Protein AF-A0ABD2B0K5-F1 (afdb_monomer_lite)

Foldseek 3Di:
DADDPVVLVVCVVVVHKDKDWHDLPDPPDDPQSVDLDHPDDAQDWDWDDDPQKIWIWGHHDRSDITIMIIGPQPDWDQDPDPDRDTDRD

Organism: Vespula maculifrons (NCBI:txid7453)

InterPro domains:
  IPR029526 PiggyBac transposable element-derived protein [PF13843] (3-80)

Structure (mmCIF, N/CA/C/O backbone):
data_AF-A0ABD2B0K5-F1
#
_entry.id   AF-A0ABD2B0K5-F1
#
loop_
_atom_site.group_PDB
_atom_site.id
_atom_site.type_symbol
_atom_site.label_atom_id
_atom_site.label_alt_id
_atom_site.label_comp_id
_atom_site.label_asym_id
_atom_site.label_entity_id
_atom_site.label_seq_id
_atom_site.pdbx_PDB_ins_code
_atom_site.Cartn_x
_atom_site.Cartn_y
_atom_site.Cartn_z
_atom_site.occupancy
_atom_site.B_iso_or_equiv
_atom_site.auth_seq_id
_atom_site.auth_comp_id
_atom_site.auth_asym_id
_atom_site.auth_atom_id
_atom_site.pdbx_PDB_model_num
ATOM 1 N N . MET A 1 1 ? -5.764 16.173 -7.123 1.00 49.12 1 MET A N 1
ATOM 2 C CA . MET A 1 1 ? -4.950 15.138 -7.801 1.00 49.12 1 MET A CA 1
ATOM 3 C C . MET A 1 1 ? -5.353 13.758 -7.294 1.00 49.12 1 MET A C 1
ATOM 5 O O . MET A 1 1 ? -5.362 13.564 -6.087 1.00 49.12 1 MET A O 1
ATOM 9 N N . THR A 1 2 ? -5.758 12.818 -8.155 1.00 59.19 2 THR A N 1
ATOM 10 C CA . THR A 1 2 ? -6.137 11.454 -7.722 1.00 59.19 2 THR A CA 1
ATOM 11 C C . THR A 1 2 ? -5.195 10.413 -8.306 1.00 59.19 2 THR A C 1
ATOM 13 O O . THR A 1 2 ? -5.045 10.362 -9.525 1.00 59.19 2 THR A O 1
ATOM 16 N N . LEU A 1 3 ? -4.637 9.549 -7.458 1.00 75.75 3 LEU A N 1
ATOM 17 C CA . LEU A 1 3 ? -3.882 8.374 -7.887 1.00 75.75 3 LEU A CA 1
ATOM 18 C C . LEU A 1 3 ? -4.789 7.350 -8.595 1.00 75.75 3 LEU A C 1
ATOM 20 O O . LEU A 1 3 ? -5.975 7.217 -8.272 1.00 75.75 3 LEU A O 1
ATOM 24 N N . SER A 1 4 ? -4.224 6.608 -9.546 1.00 80.44 4 SER A N 1
ATOM 25 C CA . SER A 1 4 ? -4.878 5.483 -10.229 1.00 80.44 4 SER A CA 1
ATOM 26 C C . SER A 1 4 ? -3.850 4.407 -10.575 1.00 80.44 4 SER A C 1
ATOM 28 O O . SER A 1 4 ? -2.674 4.731 -10.754 1.00 80.44 4 SER A O 1
ATOM 30 N N . VAL A 1 5 ? -4.278 3.147 -10.685 1.00 81.50 5 VAL A N 1
ATOM 31 C CA . VAL A 1 5 ? -3.403 2.040 -11.098 1.00 81.50 5 VAL A CA 1
ATOM 32 C C . VAL A 1 5 ? -2.812 2.248 -12.504 1.00 81.50 5 VAL A C 1
ATOM 34 O O . VAL A 1 5 ? -1.601 2.092 -12.634 1.00 81.50 5 VAL A O 1
ATOM 37 N N . PRO A 1 6 ? -3.554 2.685 -13.546 1.00 84.50 6 PRO A N 1
ATOM 38 C CA . PRO A 1 6 ? -2.969 2.909 -14.873 1.00 84.50 6 PRO A CA 1
ATOM 39 C C . PRO A 1 6 ? -1.942 4.047 -14.908 1.00 84.50 6 PRO A C 1
ATOM 41 O O . PRO A 1 6 ? -1.046 4.052 -15.748 1.00 84.50 6 PRO A O 1
ATOM 44 N N . LEU A 1 7 ? -2.049 5.031 -14.010 1.00 85.62 7 LEU A N 1
ATOM 45 C CA . LEU A 1 7 ? -1.008 6.048 -13.867 1.00 85.62 7 LEU A CA 1
ATOM 46 C C . LEU A 1 7 ? 0.248 5.448 -13.230 1.00 85.62 7 LEU A C 1
ATOM 48 O O . LEU A 1 7 ? 1.351 5.700 -13.705 1.00 85.62 7 LEU A O 1
ATOM 52 N N . ALA A 1 8 ? 0.079 4.638 -12.185 1.00 82.69 8 ALA A N 1
ATOM 53 C CA . ALA A 1 8 ? 1.186 3.959 -11.526 1.00 82.69 8 ALA A CA 1
ATOM 54 C C . ALA A 1 8 ? 1.967 3.072 -12.510 1.00 82.69 8 ALA A C 1
ATOM 56 O O . ALA A 1 8 ? 3.191 3.159 -12.555 1.00 82.69 8 ALA A O 1
ATOM 57 N N . THR A 1 9 ? 1.286 2.304 -13.367 1.00 82.12 9 THR A N 1
ATOM 58 C CA . THR A 1 9 ? 1.946 1.460 -14.378 1.00 82.12 9 THR A CA 1
ATOM 59 C C . THR A 1 9 ? 2.713 2.274 -15.422 1.00 82.12 9 THR A C 1
ATOM 61 O O . THR A 1 9 ? 3.856 1.943 -15.729 1.00 82.12 9 THR A O 1
ATOM 64 N N . LYS A 1 10 ? 2.150 3.388 -15.908 1.00 86.62 10 LYS A N 1
ATOM 65 C CA . LYS A 1 10 ? 2.841 4.312 -16.831 1.00 86.62 10 LYS A CA 1
ATOM 66 C C . LYS A 1 10 ? 4.057 5.002 -16.211 1.00 86.62 10 LYS A C 1
ATOM 68 O O . LYS A 1 10 ? 4.965 5.398 -16.932 1.00 86.62 10 LYS A O 1
ATOM 73 N N . LEU A 1 11 ? 4.065 5.210 -14.898 1.00 84.81 11 LEU A N 1
ATOM 74 C CA . LEU A 1 11 ? 5.193 5.837 -14.208 1.00 84.81 11 LEU A CA 1
ATOM 75 C C . LEU A 1 11 ? 6.320 4.838 -13.934 1.00 84.81 11 LEU A C 1
ATOM 77 O O . LEU A 1 11 ? 7.491 5.215 -14.009 1.00 84.81 11 LEU A O 1
ATOM 81 N N . ILE A 1 12 ? 5.992 3.561 -13.725 1.00 83.00 12 ILE A N 1
ATOM 82 C CA . ILE A 1 12 ? 6.992 2.493 -13.591 1.00 83.00 12 ILE A CA 1
ATOM 83 C C . ILE A 1 12 ? 7.839 2.373 -14.860 1.00 83.00 12 ILE A C 1
ATOM 85 O O . ILE A 1 12 ? 9.063 2.290 -14.758 1.00 83.00 12 ILE A O 1
ATOM 89 N N . THR A 1 13 ? 7.227 2.440 -16.049 1.00 83.25 13 THR A N 1
ATOM 90 C CA . THR A 1 13 ? 7.976 2.387 -17.321 1.00 83.25 13 THR A CA 1
ATOM 91 C C . THR A 1 13 ? 8.953 3.555 -17.471 1.00 83.25 13 THR A C 1
ATOM 93 O O . THR A 1 13 ? 9.997 3.410 -18.100 1.00 83.25 13 THR A O 1
ATOM 96 N N . LYS A 1 14 ? 8.669 4.691 -16.824 1.00 86.25 14 LYS A N 1
ATOM 97 C CA . LYS A 1 14 ? 9.533 5.879 -16.777 1.00 86.25 14 LYS A CA 1
ATOM 98 C C . LYS A 1 14 ? 10.518 5.884 -15.599 1.00 86.25 14 LYS A C 1
ATOM 100 O O . LYS A 1 14 ? 11.101 6.921 -15.306 1.00 86.25 14 LYS A O 1
ATOM 105 N N . ARG A 1 15 ? 10.692 4.756 -14.896 1.00 79.94 15 ARG A N 1
ATOM 106 C CA . ARG A 1 15 ? 11.515 4.623 -13.670 1.00 79.94 15 ARG A CA 1
ATOM 107 C C . ARG A 1 15 ? 11.091 5.546 -12.515 1.00 79.94 15 ARG A C 1
ATOM 109 O O . ARG A 1 15 ? 11.838 5.721 -11.554 1.00 79.94 15 ARG A O 1
ATOM 116 N N . THR A 1 16 ? 9.875 6.084 -12.565 1.00 81.38 16 THR A N 1
ATOM 117 C CA . THR A 1 16 ? 9.307 6.945 -11.520 1.00 81.38 16 THR A CA 1
ATOM 118 C C . THR A 1 16 ? 8.415 6.141 -10.578 1.00 81.38 16 THR A C 1
ATOM 120 O O . THR A 1 16 ? 7.593 5.333 -11.010 1.00 81.38 16 THR A O 1
ATOM 123 N N . SER A 1 17 ? 8.576 6.346 -9.270 1.00 80.19 17 SER A N 1
ATOM 124 C CA . SER A 1 17 ? 7.724 5.730 -8.251 1.00 80.19 17 SER A CA 1
ATOM 125 C C . SER A 1 17 ? 6.570 6.639 -7.875 1.00 80.19 17 SER A C 1
ATOM 127 O O . SER A 1 17 ? 6.759 7.827 -7.630 1.00 80.19 17 SER A O 1
ATOM 129 N N . LEU A 1 18 ? 5.389 6.048 -7.755 1.00 83.31 18 LEU A N 1
ATOM 130 C CA . LEU A 1 18 ? 4.187 6.713 -7.298 1.00 83.31 18 LEU A CA 1
ATOM 131 C C . LEU A 1 18 ? 3.746 6.083 -5.980 1.00 83.31 18 LEU A C 1
ATOM 133 O O . LEU A 1 18 ? 3.513 4.875 -5.910 1.00 83.31 18 LEU A O 1
ATOM 137 N N . VAL A 1 19 ? 3.614 6.913 -4.951 1.00 85.62 19 VAL A N 1
ATOM 138 C CA . VAL A 1 19 ? 3.030 6.540 -3.663 1.00 85.62 19 VAL A CA 1
ATOM 139 C C . VAL A 1 19 ? 1.950 7.554 -3.340 1.00 85.62 19 VAL A C 1
ATOM 141 O O . VAL A 1 19 ? 2.169 8.760 -3.435 1.00 85.62 19 VAL A O 1
ATOM 144 N N . GLY A 1 20 ? 0.767 7.077 -2.977 1.00 85.62 20 GLY A N 1
ATOM 145 C CA . GLY A 1 20 ? -0.305 7.976 -2.586 1.00 85.62 20 GLY A CA 1
ATOM 146 C C . GLY A 1 20 ? -1.594 7.260 -2.240 1.00 85.62 20 GLY A C 1
ATOM 147 O O . GLY A 1 20 ? -1.743 6.050 -2.412 1.00 85.62 20 GLY A O 1
ATOM 148 N N . THR A 1 21 ? -2.553 8.023 -1.734 1.00 87.38 21 THR A N 1
ATOM 149 C CA . THR A 1 21 ? -3.862 7.482 -1.379 1.00 87.38 21 THR A CA 1
ATOM 150 C C . THR A 1 21 ? -4.745 7.332 -2.615 1.00 87.38 21 THR A C 1
ATOM 152 O O . THR A 1 21 ? -4.738 8.165 -3.525 1.00 87.38 21 THR A O 1
ATOM 155 N N . ILE A 1 22 ? -5.529 6.255 -2.655 1.00 86.19 22 ILE A N 1
ATOM 156 C CA . ILE A 1 22 ? -6.485 5.992 -3.735 1.00 86.19 22 ILE A CA 1
ATOM 157 C C . ILE A 1 22 ? -7.920 6.093 -3.219 1.00 86.19 22 ILE A C 1
ATOM 159 O O . ILE A 1 22 ? -8.248 5.678 -2.107 1.00 86.19 22 ILE A O 1
ATOM 163 N N . ARG A 1 23 ? -8.809 6.659 -4.039 1.00 85.19 23 ARG A N 1
ATOM 164 C CA . ARG A 1 23 ? -10.230 6.761 -3.694 1.00 85.19 23 ARG A CA 1
ATOM 165 C C . ARG A 1 23 ? -10.896 5.386 -3.761 1.00 85.19 23 ARG A C 1
ATOM 167 O O . ARG A 1 23 ? -10.724 4.651 -4.729 1.00 85.19 23 ARG A O 1
ATOM 174 N N . ARG A 1 24 ? -11.743 5.083 -2.772 1.00 82.75 24 ARG A N 1
ATOM 175 C CA . ARG A 1 24 ? -12.484 3.810 -2.665 1.00 82.75 24 ARG A CA 1
ATOM 176 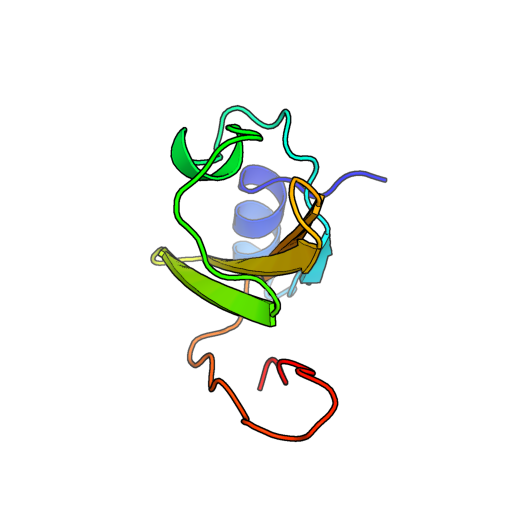C C . ARG A 1 24 ? -13.407 3.531 -3.863 1.00 82.75 24 ARG A C 1
ATOM 178 O O . ARG A 1 24 ? -13.684 2.376 -4.160 1.00 82.75 24 ARG A O 1
ATOM 185 N N . ASN A 1 25 ? -13.872 4.565 -4.566 1.00 83.44 25 ASN A N 1
ATOM 186 C CA . ASN A 1 25 ? -14.787 4.434 -5.705 1.00 83.44 25 ASN A CA 1
ATOM 187 C C . ASN A 1 25 ? -14.116 3.963 -7.014 1.00 83.44 25 ASN A C 1
ATOM 189 O O . ASN A 1 25 ? -14.793 3.849 -8.034 1.00 83.44 25 ASN A O 1
ATOM 193 N N . LYS A 1 26 ? -12.803 3.694 -7.023 1.00 82.94 26 LYS A N 1
ATOM 194 C CA . LYS A 1 26 ? -12.095 3.235 -8.225 1.00 82.94 26 LYS A CA 1
ATOM 195 C C 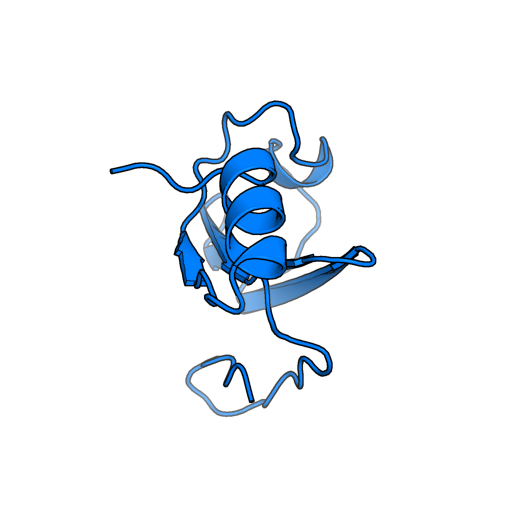. LYS A 1 26 ? -12.504 1.809 -8.612 1.00 82.94 26 LYS A C 1
ATOM 197 O O . LYS A 1 26 ? -12.603 0.915 -7.769 1.00 82.94 26 LYS A O 1
ATOM 202 N N . ARG A 1 27 ? -12.737 1.591 -9.913 1.00 80.75 27 ARG A N 1
ATOM 203 C CA . ARG A 1 27 ? -13.184 0.299 -10.471 1.00 80.75 27 ARG A CA 1
ATOM 204 C C . ARG A 1 27 ? -12.169 -0.817 -10.222 1.00 80.75 27 ARG A C 1
ATOM 206 O O . ARG A 1 27 ? -12.591 -1.899 -9.836 1.00 80.75 27 ARG A O 1
ATOM 213 N N . GLU A 1 28 ? -10.885 -0.483 -10.306 1.00 79.75 28 GLU A N 1
ATOM 214 C CA . GLU A 1 28 ? -9.708 -1.346 -10.099 1.00 79.75 28 GLU A CA 1
ATOM 215 C C . GLU A 1 28 ? -9.641 -2.011 -8.713 1.00 79.75 28 GLU A C 1
ATOM 217 O O . GLU A 1 28 ? -8.913 -2.979 -8.526 1.00 79.75 28 GLU A O 1
ATOM 222 N N . LEU A 1 29 ? -10.383 -1.504 -7.722 1.00 82.25 29 LEU A N 1
ATOM 223 C CA . LEU A 1 29 ? -10.310 -2.013 -6.355 1.00 82.25 29 LEU A CA 1
ATOM 224 C C . LEU A 1 29 ? -11.197 -3.255 -6.136 1.00 82.25 29 LEU A C 1
ATOM 226 O O . LEU A 1 29 ? -12.337 -3.286 -6.625 1.00 82.25 29 LEU A O 1
ATOM 230 N N . PRO A 1 30 ? -10.747 -4.228 -5.318 1.00 79.88 30 PRO A N 1
ATOM 231 C CA . PRO A 1 30 ? -11.552 -5.387 -4.949 1.00 79.88 30 PRO A CA 1
ATOM 232 C C . PRO A 1 30 ? -12.856 -4.982 -4.251 1.00 79.88 30 PRO A C 1
ATOM 234 O O . PRO A 1 30 ? -12.905 -4.000 -3.501 1.00 79.88 30 PRO A O 1
ATOM 237 N N . LYS A 1 31 ? -13.913 -5.785 -4.432 1.00 79.06 31 LYS A N 1
ATOM 238 C CA . LYS A 1 31 ? -15.218 -5.570 -3.776 1.00 79.06 31 LYS A CA 1
ATOM 239 C C . LYS A 1 31 ? -15.092 -5.509 -2.246 1.00 79.06 31 LYS A C 1
ATOM 241 O O . LYS A 1 31 ? -15.721 -4.657 -1.625 1.00 79.06 31 LYS A O 1
ATOM 246 N N . LEU A 1 32 ? -14.186 -6.300 -1.662 1.00 72.38 32 LEU A N 1
ATOM 247 C CA . LEU A 1 32 ? -13.890 -6.309 -0.221 1.00 72.38 32 LEU A CA 1
ATOM 248 C C . LEU A 1 32 ? -13.452 -4.938 0.329 1.00 72.38 32 LEU A C 1
ATOM 250 O O . LEU A 1 32 ? -13.648 -4.623 1.501 1.00 72.38 32 LEU A O 1
ATOM 254 N N . VAL A 1 33 ? -12.839 -4.099 -0.507 1.00 75.94 33 VAL A N 1
ATOM 255 C CA . VAL A 1 33 ? -12.367 -2.766 -0.101 1.00 75.94 33 VAL A CA 1
ATOM 256 C C . VAL A 1 33 ? -13.461 -1.708 -0.243 1.00 75.94 33 VAL A C 1
ATOM 258 O O . VAL A 1 33 ? -13.439 -0.688 0.452 1.00 75.94 33 VAL A O 1
ATOM 261 N N . LYS A 1 34 ? -14.403 -1.948 -1.160 1.00 79.19 34 LYS A N 1
ATOM 262 C CA . LYS A 1 34 ? -15.526 -1.059 -1.476 1.00 79.19 34 LYS A CA 1
ATOM 263 C C . LYS A 1 34 ? -16.625 -1.143 -0.423 1.00 79.19 34 LYS A C 1
ATOM 265 O O . LYS A 1 34 ? -17.243 -0.122 -0.116 1.00 79.19 34 LYS A O 1
ATOM 270 N N . SER A 1 35 ? -16.826 -2.326 0.144 1.00 78.44 35 SER A N 1
ATOM 271 C CA . SER A 1 35 ? -17.753 -2.529 1.248 1.00 78.44 35 SER A CA 1
ATOM 272 C C . SER A 1 35 ? -17.352 -1.685 2.476 1.00 78.44 35 SER A C 1
ATOM 274 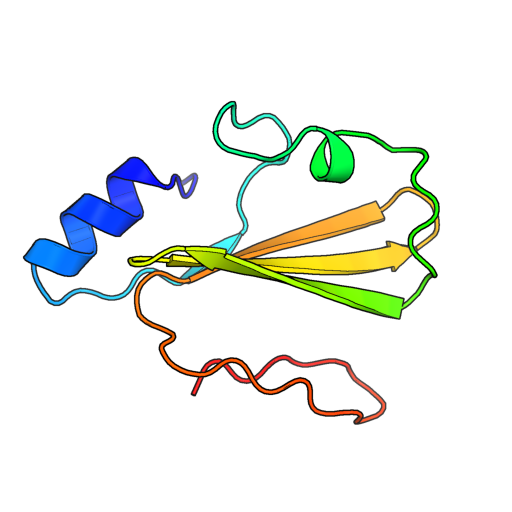O O . SER A 1 35 ? -16.180 -1.373 2.715 1.00 78.44 35 SER A O 1
ATOM 276 N N . LYS A 1 36 ? -18.369 -1.186 3.195 1.00 69.94 36 LYS A N 1
ATOM 277 C CA . LYS A 1 36 ? -18.204 -0.506 4.496 1.00 69.94 36 LYS A CA 1
ATOM 278 C C . LYS A 1 36 ? -18.256 -1.515 5.646 1.00 69.94 36 LYS A C 1
ATOM 280 O O . LYS A 1 36 ? -17.559 -1.334 6.640 1.00 69.94 36 LYS A O 1
ATOM 285 N N . LYS A 1 37 ? -19.114 -2.529 5.494 1.00 69.06 37 LYS A N 1
ATOM 286 C CA . LYS A 1 37 ? -19.308 -3.643 6.418 1.00 69.06 37 LYS A CA 1
ATOM 287 C C . LYS A 1 37 ? -18.472 -4.810 5.920 1.00 69.06 37 LYS A C 1
ATOM 289 O O . LYS A 1 37 ? -18.854 -5.508 4.987 1.00 69.06 37 LYS A O 1
ATOM 294 N N . ASP A 1 38 ? -17.319 -4.975 6.536 1.00 75.00 38 ASP A N 1
ATOM 295 C CA . ASP A 1 38 ? -16.374 -6.037 6.225 1.00 75.00 38 ASP A CA 1
ATOM 296 C C . ASP A 1 38 ? -15.815 -6.538 7.544 1.00 75.00 38 ASP A C 1
ATOM 298 O O . ASP A 1 38 ? -15.499 -5.731 8.429 1.00 75.00 38 ASP A O 1
ATOM 302 N N . ASN A 1 39 ? -15.630 -7.854 7.629 1.00 77.56 39 ASN A N 1
ATOM 303 C CA . ASN A 1 39 ? -15.154 -8.575 8.815 1.00 77.56 39 ASN A CA 1
ATOM 304 C C . ASN A 1 39 ? -13.671 -8.306 9.143 1.00 77.56 39 ASN A C 1
ATOM 306 O O . ASN A 1 39 ? -13.036 -9.058 9.870 1.00 77.56 39 ASN A O 1
ATOM 310 N N . MET A 1 40 ? -13.098 -7.232 8.598 1.00 80.38 40 MET A N 1
ATOM 311 C CA . MET A 1 40 ? -11.735 -6.807 8.881 1.00 80.38 40 MET A CA 1
ATOM 312 C C . MET A 1 40 ? -11.666 -6.196 10.293 1.00 80.38 40 MET A C 1
ATOM 314 O O . MET A 1 40 ? -12.428 -5.257 10.563 1.00 80.38 40 MET A O 1
ATOM 318 N N . PRO A 1 41 ? -10.770 -6.659 11.182 1.00 81.12 41 PRO A N 1
ATOM 319 C CA . PRO A 1 41 ? -10.639 -6.104 12.527 1.00 81.12 41 PRO A CA 1
ATOM 320 C C . PRO A 1 41 ? -10.165 -4.642 12.503 1.00 81.12 41 PRO A C 1
ATOM 322 O O . PRO A 1 41 ? -9.484 -4.203 11.572 1.00 81.12 41 PRO A O 1
ATOM 325 N N . SER A 1 42 ? -10.544 -3.855 13.510 1.00 80.81 42 SER A N 1
ATOM 326 C CA . SER A 1 42 ? -10.017 -2.491 13.682 1.00 80.81 42 SER A CA 1
ATOM 327 C C . SER A 1 42 ? -8.502 -2.533 13.907 1.00 80.81 42 SER A C 1
ATOM 329 O O . SER A 1 42 ? -8.000 -3.482 14.497 1.00 80.81 42 SER A O 1
ATOM 331 N N . PHE A 1 43 ? -7.779 -1.521 13.423 1.00 81.06 43 PHE A N 1
ATOM 332 C CA . PHE A 1 43 ? -6.312 -1.431 13.473 1.00 81.06 43 PHE A CA 1
ATOM 333 C C . PHE A 1 43 ? -5.576 -2.575 12.768 1.00 81.06 43 PHE A C 1
ATOM 335 O O . PHE A 1 43 ? -4.411 -2.838 13.045 1.00 81.06 43 PHE A O 1
ATOM 342 N N . SER A 1 44 ? -6.236 -3.250 11.828 1.00 82.38 44 SER A N 1
ATOM 343 C CA . SER A 1 44 ? -5.587 -4.249 10.985 1.00 82.38 44 SER A CA 1
ATOM 344 C C . SER A 1 44 ? -5.187 -3.674 9.633 1.00 82.38 44 SER A C 1
ATOM 346 O O . SER A 1 44 ? -5.733 -2.663 9.167 1.00 82.38 44 SER A O 1
ATOM 348 N N . THR A 1 45 ? -4.240 -4.356 8.994 1.00 83.75 45 THR A N 1
ATOM 349 C CA . THR A 1 45 ? -3.744 -4.013 7.666 1.00 83.75 45 THR A CA 1
ATOM 350 C C . THR A 1 45 ? -3.822 -5.231 6.761 1.00 83.75 45 THR A C 1
ATOM 352 O O . THR A 1 45 ? -3.380 -6.313 7.134 1.00 83.75 45 THR A O 1
ATOM 355 N N . ILE A 1 46 ? -4.369 -5.043 5.562 1.00 83.44 46 ILE A N 1
ATOM 356 C CA . ILE A 1 46 ? -4.343 -6.029 4.481 1.00 83.44 46 ILE A CA 1
ATOM 357 C C . ILE A 1 46 ? -3.454 -5.485 3.371 1.00 83.44 46 ILE A C 1
ATOM 359 O O . ILE A 1 46 ? -3.578 -4.321 2.978 1.00 83.44 46 ILE A O 1
ATOM 363 N N . LEU A 1 47 ? -2.581 -6.344 2.859 1.00 82.88 47 LEU A N 1
ATOM 364 C CA . LEU A 1 47 ? -1.718 -6.042 1.734 1.00 82.88 47 LEU A CA 1
ATOM 365 C C . LEU A 1 47 ? -2.166 -6.845 0.514 1.00 82.88 47 LEU A C 1
ATOM 367 O O . LEU A 1 47 ? -2.255 -8.068 0.571 1.00 82.88 47 LEU A O 1
ATOM 371 N N . TYR A 1 48 ? -2.405 -6.156 -0.594 1.00 80.88 48 TYR A N 1
ATOM 372 C CA . TYR A 1 48 ? -2.599 -6.766 -1.900 1.00 80.88 48 TYR A CA 1
ATOM 373 C C . TYR A 1 48 ? -1.395 -6.451 -2.763 1.00 80.88 48 TYR A C 1
ATOM 375 O O . TYR A 1 48 ? -1.104 -5.285 -3.028 1.00 80.88 48 TYR A O 1
ATOM 383 N N . LYS A 1 49 ? -0.701 -7.493 -3.206 1.00 77.94 49 LYS A N 1
ATOM 384 C CA . LYS A 1 49 ? 0.413 -7.364 -4.133 1.00 77.94 49 LYS A CA 1
ATOM 385 C C . LYS A 1 49 ? -0.052 -7.765 -5.526 1.00 77.94 49 LYS A C 1
ATOM 387 O O . LYS A 1 49 ? -0.706 -8.785 -5.706 1.00 77.94 49 LYS A O 1
ATOM 392 N N . THR A 1 50 ? 0.274 -6.931 -6.493 1.00 76.06 50 THR A N 1
ATOM 393 C CA . THR A 1 50 ? 0.185 -7.204 -7.926 1.00 76.06 50 THR A CA 1
ATOM 394 C C . THR A 1 50 ? 1.594 -7.048 -8.492 1.00 76.06 50 THR A C 1
ATOM 396 O O . THR A 1 50 ? 2.431 -6.401 -7.860 1.00 76.06 50 THR A O 1
ATOM 399 N N . ASP A 1 51 ? 1.871 -7.603 -9.669 1.00 71.12 51 ASP A N 1
ATOM 400 C CA . ASP A 1 51 ? 3.225 -7.638 -10.251 1.00 71.12 51 ASP A CA 1
ATOM 401 C C . ASP A 1 51 ? 3.913 -6.267 -10.283 1.00 71.12 51 ASP A C 1
ATOM 403 O O . ASP A 1 51 ? 5.110 -6.147 -10.026 1.00 71.12 51 ASP A O 1
ATOM 407 N N . ASN A 1 52 ? 3.126 -5.215 -10.513 1.00 75.38 52 ASN A N 1
ATOM 408 C CA . ASN A 1 52 ? 3.625 -3.856 -10.685 1.00 75.38 52 ASN A CA 1
ATOM 409 C C . ASN A 1 52 ? 3.322 -2.929 -9.501 1.00 75.38 52 ASN A C 1
ATOM 411 O O . ASN A 1 52 ? 3.894 -1.849 -9.411 1.00 75.38 52 ASN A O 1
ATOM 415 N N . CYS A 1 53 ? 2.384 -3.269 -8.616 1.00 79.12 53 CYS A N 1
ATOM 416 C CA . CYS A 1 53 ? 1.900 -2.346 -7.589 1.00 79.12 53 CYS A CA 1
ATOM 417 C C . CYS A 1 53 ? 1.472 -3.084 -6.322 1.00 79.12 53 CYS A C 1
ATOM 419 O O . CYS A 1 53 ? 0.949 -4.193 -6.371 1.00 79.12 53 CYS A O 1
ATOM 421 N N . THR A 1 54 ? 1.599 -2.403 -5.191 1.00 84.81 54 THR A N 1
ATOM 422 C CA . THR A 1 54 ? 1.132 -2.867 -3.889 1.00 84.81 54 THR A CA 1
ATOM 423 C C . THR A 1 54 ? 0.037 -1.932 -3.388 1.00 84.81 54 THR A C 1
ATOM 425 O O . THR A 1 54 ? 0.226 -0.716 -3.303 1.00 84.81 54 THR A O 1
ATOM 428 N N . LEU A 1 55 ? -1.122 -2.501 -3.071 1.00 85.38 55 LEU A N 1
ATOM 429 C CA . LEU A 1 55 ? -2.251 -1.825 -2.450 1.00 85.38 55 LEU A CA 1
ATOM 430 C C . LEU A 1 55 ? -2.309 -2.213 -0.971 1.00 85.38 55 LEU A C 1
ATOM 432 O O . LEU A 1 55 ? -2.589 -3.354 -0.612 1.00 85.38 55 LEU A O 1
ATOM 436 N N . THR A 1 56 ? -2.108 -1.226 -0.116 1.00 86.44 56 THR A N 1
ATOM 437 C CA . THR A 1 56 ? -2.208 -1.354 1.333 1.00 86.44 56 THR A CA 1
ATOM 438 C C . THR A 1 56 ? -3.546 -0.803 1.796 1.00 86.44 56 THR A C 1
ATOM 440 O O . THR A 1 56 ? -3.918 0.327 1.475 1.00 86.44 56 THR A O 1
ATOM 443 N N . ILE A 1 57 ? -4.271 -1.584 2.589 1.00 86.44 57 ILE A N 1
ATOM 444 C CA . ILE A 1 57 ? -5.539 -1.176 3.188 1.00 86.44 57 ILE A CA 1
ATOM 445 C C . ILE A 1 57 ? -5.387 -1.226 4.690 1.00 86.44 57 ILE A C 1
ATOM 447 O O . ILE A 1 57 ? -5.174 -2.292 5.259 1.00 86.44 57 ILE A O 1
ATOM 451 N N . TYR A 1 58 ? -5.559 -0.079 5.327 1.00 87.31 58 TYR A N 1
ATOM 452 C CA . TYR A 1 58 ? -5.494 0.052 6.771 1.00 87.31 58 TYR A CA 1
ATOM 453 C C . TYR A 1 58 ? -6.859 0.450 7.326 1.00 87.31 58 TYR A C 1
ATOM 455 O O . TYR A 1 58 ? -7.478 1.402 6.843 1.00 87.31 58 TYR A O 1
ATOM 463 N N . LYS A 1 59 ? -7.356 -0.273 8.334 1.00 85.62 59 LYS A N 1
ATOM 464 C CA . LYS A 1 59 ? -8.636 0.038 8.984 1.00 85.62 59 LYS A CA 1
ATOM 465 C C . LYS A 1 59 ? -8.386 0.788 10.287 1.00 85.62 59 LYS A C 1
ATOM 467 O O . LYS A 1 59 ? -7.917 0.204 11.251 1.00 85.62 59 LYS A O 1
ATOM 472 N N . THR A 1 60 ? -8.743 2.069 10.337 1.00 80.12 60 THR A N 1
ATOM 473 C CA . THR A 1 60 ? -8.558 2.901 11.540 1.00 80.12 60 THR A CA 1
ATOM 474 C C . THR A 1 60 ? -9.698 2.757 12.538 1.00 80.12 60 THR A C 1
ATOM 476 O O . THR A 1 60 ? -9.469 2.725 13.739 1.00 80.12 60 THR A O 1
ATOM 479 N N . LYS A 1 61 ? -10.942 2.710 12.052 1.00 82.88 61 LYS A N 1
ATOM 480 C CA . LYS A 1 61 ? -12.162 2.623 12.871 1.00 82.88 61 LYS A CA 1
ATOM 481 C C . LYS A 1 61 ? -13.187 1.725 12.186 1.00 82.88 61 LYS A C 1
ATOM 483 O O . LYS A 1 61 ? -13.047 1.391 11.004 1.00 82.88 61 LYS A O 1
ATOM 488 N N . LEU A 1 62 ? -14.268 1.396 12.895 1.00 73.38 62 LEU A N 1
ATOM 489 C CA . LEU A 1 62 ? -15.432 0.751 12.293 1.00 73.38 62 LEU A CA 1
ATOM 490 C C . LEU A 1 62 ? -15.881 1.573 11.063 1.00 73.38 62 LEU A C 1
ATOM 492 O O . LEU A 1 62 ? -16.050 2.789 11.139 1.00 73.38 62 LEU A O 1
ATOM 496 N N . ASN A 1 63 ? -15.981 0.923 9.901 1.00 79.75 63 ASN A N 1
ATOM 497 C CA . ASN A 1 63 ? -16.346 1.498 8.593 1.00 79.75 63 ASN A CA 1
ATOM 498 C C . ASN A 1 63 ? -15.362 2.502 7.937 1.00 79.75 63 ASN A C 1
ATOM 500 O O . ASN A 1 63 ? -15.582 2.894 6.782 1.00 79.75 63 ASN A O 1
ATOM 504 N N . LYS A 1 64 ? -14.257 2.899 8.593 1.00 83.75 64 LYS A N 1
ATOM 505 C CA . LYS A 1 64 ? -13.234 3.796 8.012 1.00 83.75 64 LYS A CA 1
ATOM 506 C C . LYS A 1 64 ? -11.963 3.032 7.642 1.00 83.75 64 LYS A C 1
ATOM 508 O O . LYS A 1 64 ? -11.306 2.445 8.497 1.00 83.75 64 LYS A O 1
ATOM 513 N N . LYS A 1 65 ? -11.609 3.080 6.353 1.00 86.56 65 LYS A N 1
ATOM 514 C CA . LYS A 1 65 ? -10.372 2.498 5.814 1.00 86.56 65 LYS A CA 1
ATOM 515 C C . LYS A 1 65 ? -9.584 3.547 5.045 1.00 86.56 65 LYS A C 1
ATOM 517 O O . LYS A 1 65 ? -10.178 4.334 4.309 1.00 86.56 65 LYS A O 1
ATOM 522 N N . VAL A 1 66 ? -8.269 3.491 5.177 1.00 86.81 66 VAL A N 1
ATOM 523 C CA . VAL A 1 66 ? -7.300 4.228 4.371 1.00 86.81 66 VAL A CA 1
ATOM 524 C C . VAL A 1 66 ? -6.750 3.267 3.325 1.00 86.81 66 VAL A C 1
ATOM 526 O O . VAL A 1 66 ? -6.367 2.147 3.655 1.00 86.81 66 VAL A O 1
ATOM 529 N N . LEU A 1 67 ? -6.760 3.690 2.062 1.00 87.75 67 LEU A N 1
ATOM 530 C CA . LEU A 1 67 ? -6.217 2.922 0.949 1.00 87.75 67 LEU A CA 1
ATOM 531 C C . LEU A 1 67 ? -4.984 3.649 0.426 1.00 87.75 67 LEU A C 1
ATOM 533 O O . LEU A 1 67 ? -5.079 4.812 0.027 1.00 87.75 67 LEU A O 1
ATOM 537 N N . LEU A 1 68 ? -3.857 2.954 0.395 1.00 87.50 68 LEU A N 1
ATOM 538 C CA . LEU A 1 68 ? -2.579 3.460 -0.078 1.00 87.50 68 LEU A CA 1
ATOM 539 C C . LEU A 1 68 ? -2.108 2.593 -1.246 1.00 87.50 68 LEU A C 1
ATOM 541 O O . LEU A 1 68 ? -2.063 1.373 -1.129 1.00 87.50 68 LEU A O 1
ATOM 545 N N . LEU A 1 69 ? -1.774 3.220 -2.368 1.00 86.56 69 LEU A N 1
ATOM 546 C CA . LEU A 1 69 ? -1.230 2.564 -3.552 1.00 86.56 69 LEU A CA 1
ATOM 547 C C . LEU A 1 69 ? 0.249 2.943 -3.699 1.00 86.56 69 LEU A C 1
ATOM 549 O O . LEU A 1 69 ? 0.599 4.119 -3.600 1.00 86.56 69 LEU A O 1
ATOM 553 N N . SER A 1 70 ? 1.097 1.946 -3.949 1.00 84.12 70 SER A N 1
ATOM 554 C CA . SER A 1 70 ? 2.537 2.102 -4.174 1.00 84.12 70 SER A CA 1
ATOM 555 C C . SER A 1 70 ? 2.979 1.323 -5.412 1.00 84.12 70 SER A C 1
ATOM 557 O O . SER A 1 70 ? 2.645 0.151 -5.553 1.00 84.12 70 SER A O 1
ATOM 559 N N . SER A 1 71 ? 3.733 1.959 -6.311 1.00 78.19 71 SER A N 1
ATOM 560 C CA . SER A 1 71 ? 4.128 1.392 -7.611 1.00 78.19 71 SER A CA 1
ATOM 561 C C . SER A 1 71 ? 5.539 0.781 -7.648 1.00 78.19 71 SER A C 1
ATOM 563 O O . SER A 1 71 ? 5.931 0.211 -8.656 1.00 78.19 71 SER A O 1
ATOM 565 N N . LYS A 1 72 ? 6.341 0.922 -6.583 1.00 68.25 72 LYS A N 1
ATOM 566 C CA . LYS A 1 72 ? 7.759 0.487 -6.561 1.00 68.25 72 LYS A CA 1
ATOM 567 C C . LYS A 1 72 ? 8.106 -0.420 -5.373 1.00 68.25 72 LYS A C 1
ATOM 569 O O . LYS A 1 72 ? 9.266 -0.746 -5.157 1.00 68.25 72 LYS A O 1
ATOM 574 N N . CYS A 1 73 ? 7.123 -0.859 -4.592 1.00 57.28 73 CYS A N 1
ATOM 575 C CA . CYS A 1 73 ? 7.403 -1.634 -3.386 1.00 57.28 73 CYS A CA 1
ATOM 576 C C . CYS A 1 73 ? 7.491 -3.137 -3.695 1.00 57.28 73 CYS A C 1
ATOM 578 O O . CYS A 1 73 ? 6.466 -3.814 -3.811 1.00 57.28 73 CYS A O 1
ATOM 580 N N . LYS A 1 74 ? 8.719 -3.662 -3.825 1.00 50.91 74 LYS A N 1
ATOM 581 C CA . LYS A 1 74 ? 8.979 -5.109 -3.961 1.00 50.91 74 LYS A CA 1
ATOM 582 C C . LYS A 1 74 ? 8.764 -5.861 -2.637 1.00 50.91 74 LYS A C 1
ATOM 584 O O . LYS A 1 74 ? 8.379 -7.034 -2.671 1.00 50.91 74 LYS A O 1
ATOM 589 N N . SER A 1 75 ? 8.930 -5.189 -1.494 1.00 45.47 75 SER A N 1
ATOM 590 C CA . SER A 1 75 ? 8.832 -5.763 -0.147 1.00 45.47 75 SER A CA 1
ATOM 591 C C . SER A 1 75 ? 8.042 -4.856 0.798 1.00 45.47 75 SER A C 1
ATOM 593 O O . SER A 1 75 ? 8.551 -3.833 1.240 1.00 45.47 75 SER A O 1
ATOM 595 N N . ALA A 1 76 ? 6.818 -5.245 1.154 1.00 53.72 76 ALA A N 1
ATOM 596 C CA . ALA A 1 76 ? 6.073 -4.580 2.219 1.00 53.72 76 ALA A CA 1
ATOM 597 C C . ALA A 1 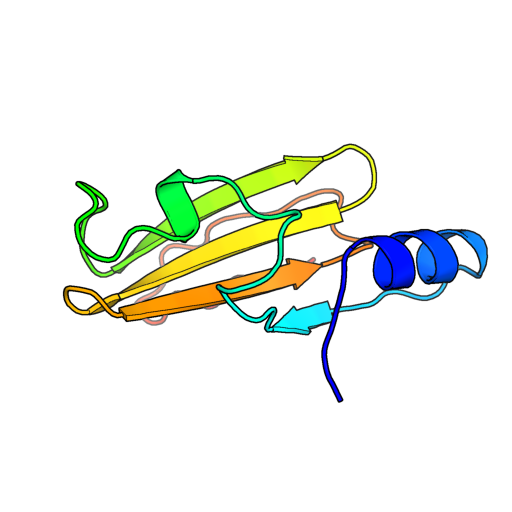76 ? 6.243 -5.369 3.525 1.00 53.72 76 ALA A C 1
ATOM 599 O O . ALA A 1 76 ? 5.886 -6.546 3.581 1.00 53.72 76 ALA A O 1
ATOM 600 N N . LYS A 1 77 ? 6.791 -4.738 4.570 1.00 51.12 77 LYS A N 1
ATOM 601 C CA . LYS A 1 77 ? 6.933 -5.326 5.912 1.00 51.12 77 LYS A CA 1
ATOM 602 C C . LYS A 1 77 ? 5.965 -4.641 6.872 1.00 51.12 77 LYS A C 1
ATOM 604 O O . LYS A 1 77 ? 6.011 -3.428 7.028 1.00 51.12 77 LYS A O 1
ATOM 609 N N . ILE A 1 78 ? 5.093 -5.407 7.527 1.00 54.50 78 ILE A N 1
ATOM 610 C CA . ILE A 1 78 ? 4.197 -4.881 8.567 1.00 54.50 78 ILE A CA 1
ATOM 611 C C . ILE A 1 78 ? 4.996 -4.790 9.872 1.00 54.50 78 ILE A C 1
ATOM 6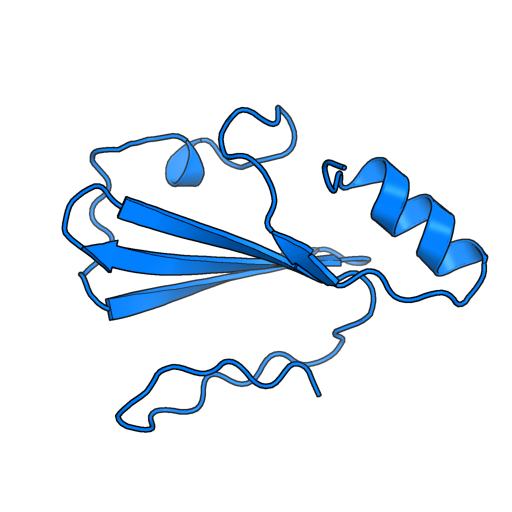13 O O . ILE A 1 78 ? 5.259 -5.814 10.499 1.00 54.50 78 ILE A O 1
ATOM 617 N N . LYS A 1 79 ? 5.387 -3.579 10.284 1.00 44.28 79 LYS A N 1
ATOM 618 C CA . LYS A 1 79 ? 6.022 -3.337 11.587 1.00 44.28 79 LYS A CA 1
ATOM 619 C C . LYS A 1 79 ? 4.935 -3.110 12.645 1.00 44.28 79 LYS A C 1
ATOM 621 O O . LYS A 1 79 ? 4.062 -2.262 12.464 1.00 44.28 79 LYS A O 1
ATOM 626 N N . LYS A 1 80 ? 4.948 -3.902 13.721 1.00 40.59 80 LYS A N 1
ATOM 627 C CA . LYS A 1 80 ? 4.034 -3.765 14.868 1.00 40.59 80 LYS A CA 1
ATOM 628 C C . LYS A 1 80 ? 4.647 -2.812 15.900 1.00 40.59 80 LYS A C 1
ATOM 630 O O . LYS A 1 80 ? 5.062 -3.254 16.960 1.00 40.59 80 LYS A O 1
ATOM 635 N N . ASP A 1 81 ? 4.708 -1.526 15.581 1.00 37.19 81 ASP A N 1
ATOM 636 C CA . ASP A 1 81 ? 4.926 -0.476 16.583 1.00 37.19 81 ASP A CA 1
ATOM 637 C C . ASP A 1 81 ? 3.597 0.252 16.832 1.00 37.19 81 ASP A C 1
ATOM 639 O O . ASP A 1 81 ? 2.730 0.288 15.955 1.00 37.19 81 ASP A O 1
ATOM 643 N N . CYS A 1 82 ? 3.412 0.834 18.023 1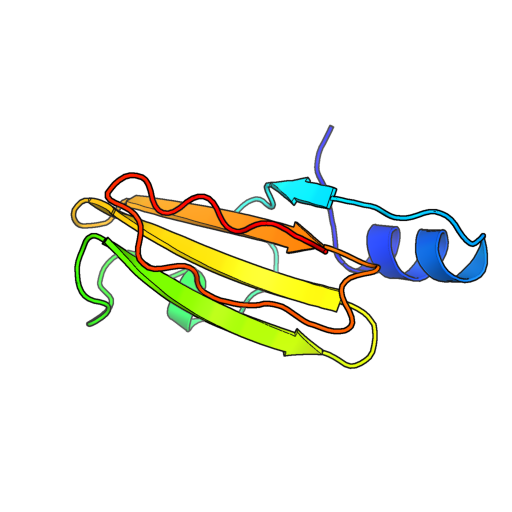.00 34.69 82 CYS A N 1
ATOM 644 C CA . CYS A 1 82 ? 2.161 1.452 18.513 1.00 34.69 82 CYS A CA 1
ATOM 645 C C . CYS A 1 82 ? 1.581 2.582 17.626 1.00 34.69 82 CYS A C 1
ATOM 647 O O . CYS A 1 82 ? 0.508 3.119 17.899 1.00 34.69 82 CYS A O 1
ATOM 649 N N . LYS A 1 83 ? 2.259 2.923 16.530 1.00 37.78 83 LYS A N 1
ATOM 650 C CA . LYS A 1 83 ? 1.734 3.644 15.373 1.00 37.78 83 LYS A CA 1
ATOM 651 C C . LYS A 1 83 ? 2.043 2.766 14.159 1.00 37.78 83 LYS A C 1
ATOM 653 O O . LYS A 1 83 ? 3.206 2.651 13.790 1.00 37.78 83 LYS A O 1
ATOM 658 N N . LEU A 1 84 ? 1.025 2.137 13.562 1.00 42.91 84 LEU A N 1
ATOM 659 C CA . LEU A 1 84 ? 1.146 1.280 12.370 1.00 42.91 84 LEU A CA 1
ATOM 660 C C . LEU A 1 84 ? 1.534 2.119 11.136 1.00 42.91 84 LEU A C 1
ATOM 662 O O . LEU A 1 84 ? 0.731 2.347 10.231 1.00 42.91 84 LEU A O 1
ATOM 666 N N . LEU A 1 85 ? 2.761 2.630 11.133 1.00 41.28 85 LEU A N 1
ATOM 667 C CA . LEU A 1 85 ? 3.406 3.265 10.000 1.00 41.28 85 LEU A CA 1
ATOM 668 C C . LEU A 1 85 ? 4.037 2.149 9.174 1.00 41.28 85 LEU A C 1
ATOM 670 O O . LEU A 1 85 ? 4.990 1.495 9.588 1.00 41.28 85 LEU A O 1
ATOM 674 N N . LEU A 1 86 ? 3.446 1.893 8.011 1.00 42.03 86 LEU A N 1
ATOM 675 C CA . LEU A 1 86 ? 4.049 1.020 7.019 1.00 42.03 86 LEU A CA 1
ATOM 676 C C . LEU A 1 86 ? 5.166 1.786 6.322 1.00 42.03 86 LEU A C 1
ATOM 678 O O . LEU A 1 86 ? 4.902 2.672 5.509 1.00 42.03 86 LEU A O 1
ATOM 682 N N . GLU A 1 87 ? 6.402 1.429 6.648 1.00 43.47 87 GLU A N 1
ATOM 683 C CA . GLU A 1 87 ? 7.568 1.842 5.880 1.00 43.47 87 GLU A CA 1
ATOM 684 C C . GLU A 1 87 ? 7.548 1.101 4.539 1.00 43.47 87 GLU A C 1
ATOM 686 O O . GLU A 1 87 ? 7.637 -0.127 4.460 1.00 43.47 87 GLU A O 1
ATOM 691 N N . ILE A 1 88 ? 7.364 1.871 3.470 1.00 44.78 88 ILE A N 1
ATOM 692 C CA . ILE A 1 88 ? 7.594 1.422 2.101 1.00 44.78 88 ILE A CA 1
ATOM 693 C C . ILE A 1 88 ? 9.109 1.524 1.900 1.00 44.78 88 ILE A C 1
ATOM 695 O O . ILE A 1 88 ? 9.605 2.611 1.613 1.00 44.78 88 ILE A O 1
ATOM 699 N N . ILE A 1 89 ? 9.822 0.418 2.136 1.00 35.97 89 ILE A N 1
ATOM 700 C CA . ILE A 1 89 ? 11.267 0.281 1.876 1.00 35.97 89 ILE A CA 1
ATOM 701 C C . ILE A 1 89 ? 11.490 0.026 0.382 1.00 35.97 89 ILE A C 1
ATOM 703 O O . ILE A 1 89 ? 10.717 -0.779 -0.204 1.00 35.97 89 ILE A O 1
#

pLDDT: mean 73.75, std 15.58, range [34.69, 87.75]

Sequence (89 aa):
MTLSVPLATKLITKRTSLVGTIRRNKRELPKLVKSKKDNMPSFSTILYKTDNCTLTIYKTKLNKKVLLLSSKCKSAKIKKDCKLLLEII

Radius of gyration: 13.08 Å; chains: 1; bounding box: 31×24×36 Å

Secondary structure (DSSP, 8-state):
----HHHHHHHHHTT---EEE--TT-TTS-HHHH-SS--PPTT-EEEEE-SS-EEEEEEEETTEEEEEEESS-S-B----SSS----B-